Protein AF-A0A453KWH0-F1 (afdb_monomer)

Mean predicted aligned error: 7.03 Å

Foldseek 3Di:
DQVVADVPQGDPQADPVRDGDPNVVVCVVPPPDDDPDPCVCVVDDPPDDDDDDPQPCQDPPHDDDDCVVVDDD

Radius of gyration: 16.16 Å; Cα contacts (8 Å, |Δi|>4): 29; chains: 1; bounding box: 36×36×37 Å

pLDDT: mean 85.8, std 11.88, range [49.84, 97.12]

InterPro domains:
  IPR008380 HAD-superfamily hydrolase, subfamily IG, 5'-nucleotidase [PF05761] (1-63)
  IPR008380 HAD-superfamily hydrolase, subfamily IG, 5'-nucleotidase [PTHR12103] (1-64)
  IPR036412 HAD-like superfamily [SSF56784] (2-64)

Organism: Aegilops tauschii subsp. strangulata (NCBI:txid2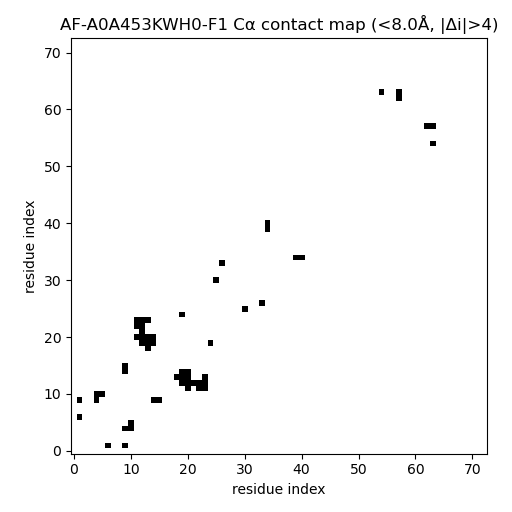00361)

Structure (mmCIF, N/CA/C/O backbone):
data_AF-A0A453KWH0-F1
#
_entry.id   AF-A0A453KWH0-F1
#
loop_
_atom_site.group_PDB
_atom_site.id
_atom_site.type_symbol
_atom_site.label_atom_id
_atom_site.label_alt_id
_atom_site.label_comp_id
_atom_site.label_asym_id
_atom_site.label_entity_id
_atom_site.label_seq_id
_atom_site.pdbx_PDB_ins_code
_atom_site.Cartn_x
_atom_site.Cartn_y
_atom_site.Cartn_z
_atom_site.occupancy
_atom_site.B_iso_or_equiv
_atom_site.auth_seq_id
_atom_site.auth_comp_id
_atom_site.auth_asym_id
_atom_site.auth_atom_id
_atom_site.pdbx_PDB_model_num
ATOM 1 N N . MET A 1 1 ? -17.487 8.989 7.970 1.00 63.00 1 MET A N 1
ATOM 2 C CA . MET A 1 1 ? -16.451 8.203 7.256 1.00 63.00 1 MET A CA 1
ATOM 3 C C . MET A 1 1 ? -16.804 6.728 7.087 1.00 63.00 1 MET A C 1
ATOM 5 O O . MET A 1 1 ? -16.357 6.169 6.100 1.00 63.00 1 MET A O 1
ATOM 9 N N . ARG A 1 2 ? -17.586 6.088 7.977 1.00 65.12 2 ARG A N 1
ATOM 10 C CA . ARG A 1 2 ? -17.964 4.666 7.813 1.00 65.12 2 ARG A CA 1
ATOM 11 C C . ARG A 1 2 ? -18.662 4.356 6.482 1.00 65.12 2 ARG A C 1
ATOM 13 O O . ARG A 1 2 ? -18.395 3.307 5.919 1.00 65.12 2 ARG A O 1
ATOM 20 N N . ASP A 1 3 ? -19.438 5.293 5.943 1.00 77.81 3 ASP A N 1
ATOM 21 C CA . ASP A 1 3 ? -20.197 5.090 4.696 1.00 77.81 3 ASP A CA 1
ATOM 22 C C . ASP A 1 3 ? -19.338 5.112 3.416 1.00 77.81 3 ASP A C 1
ATOM 24 O O . ASP A 1 3 ? -19.839 4.830 2.334 1.00 77.81 3 ASP A O 1
ATOM 28 N N . LEU A 1 4 ? -18.046 5.452 3.520 1.00 84.06 4 LEU A N 1
ATOM 29 C CA . LEU A 1 4 ? -17.109 5.464 2.386 1.00 84.06 4 LEU A CA 1
ATOM 30 C C . LEU A 1 4 ? -16.419 4.112 2.168 1.00 84.06 4 LEU A C 1
ATOM 32 O O . LEU A 1 4 ? -15.711 3.933 1.179 1.00 84.06 4 LEU A O 1
ATOM 36 N N . PHE A 1 5 ? -16.583 3.180 3.106 1.00 87.62 5 PHE A N 1
ATOM 37 C CA . PHE A 1 5 ? -15.897 1.897 3.105 1.00 87.62 5 PHE A CA 1
ATOM 38 C C . PHE A 1 5 ? -16.880 0.744 2.945 1.00 87.62 5 PHE A C 1
ATOM 40 O O . PHE A 1 5 ? -18.096 0.913 3.034 1.00 87.62 5 PHE A O 1
ATOM 47 N N . ASN A 1 6 ? -16.343 -0.452 2.700 1.00 91.44 6 ASN A N 1
ATOM 48 C CA . ASN A 1 6 ? -17.160 -1.651 2.626 1.00 91.44 6 ASN A CA 1
ATOM 49 C C . ASN A 1 6 ? -17.973 -1.808 3.925 1.00 91.44 6 ASN A C 1
ATOM 51 O O . ASN A 1 6 ? -17.413 -1.753 5.017 1.00 91.44 6 ASN A O 1
ATOM 55 N N . SER A 1 7 ? -19.284 -2.018 3.813 1.00 90.69 7 SER A N 1
ATOM 56 C CA . SER A 1 7 ? -20.180 -2.052 4.974 1.00 90.69 7 SER A CA 1
ATOM 57 C C . SER A 1 7 ? -19.954 -3.256 5.892 1.00 90.69 7 SER A C 1
ATOM 59 O O . SER A 1 7 ? -20.267 -3.181 7.078 1.00 90.69 7 SER A O 1
ATOM 61 N N . SER A 1 8 ? -19.413 -4.357 5.366 1.00 90.88 8 SER A N 1
ATOM 62 C CA . SER A 1 8 ? -19.161 -5.589 6.119 1.00 90.88 8 SER A CA 1
ATOM 63 C C . SER A 1 8 ? -17.753 -5.647 6.709 1.00 90.88 8 SER A C 1
ATOM 65 O O . SER A 1 8 ? -17.579 -6.139 7.819 1.00 90.88 8 SER A O 1
ATOM 67 N N . PHE A 1 9 ? -16.751 -5.150 5.979 1.00 89.06 9 PHE A N 1
ATOM 68 C CA . PHE A 1 9 ? -15.333 -5.312 6.326 1.00 89.06 9 PHE A CA 1
ATOM 69 C C . PHE A 1 9 ? -14.615 -3.999 6.656 1.00 89.06 9 PHE A C 1
ATOM 71 O O . PHE A 1 9 ? -13.518 -4.026 7.206 1.00 89.06 9 PHE A O 1
ATOM 78 N N . GLY A 1 10 ? -15.211 -2.848 6.347 1.00 91.56 10 GLY A N 1
ATOM 79 C CA . GLY A 1 10 ? -14.586 -1.547 6.545 1.00 91.56 10 GLY A CA 1
ATOM 80 C C . GLY A 1 10 ? -13.425 -1.290 5.583 1.00 91.56 10 GLY A C 1
ATOM 81 O O . GLY A 1 10 ? -13.488 -1.616 4.395 1.00 91.56 10 GLY A O 1
ATOM 82 N N . ALA A 1 11 ? -12.388 -0.625 6.090 1.00 93.75 11 ALA A N 1
ATOM 83 C CA . ALA A 1 11 ? -11.198 -0.272 5.328 1.00 93.75 11 ALA A CA 1
ATOM 84 C C . ALA A 1 11 ? -10.192 -1.431 5.314 1.00 93.75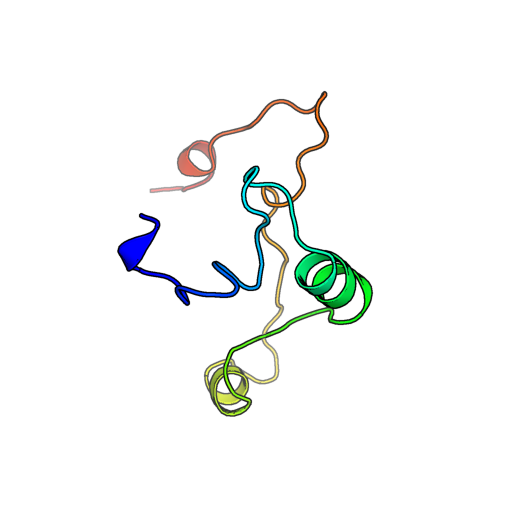 11 ALA A C 1
ATOM 86 O O . ALA A 1 11 ? -9.916 -2.036 6.341 1.00 93.75 11 ALA A O 1
ATOM 87 N N . THR A 1 12 ? -9.564 -1.697 4.168 1.00 95.12 12 THR A N 1
ATOM 88 C CA . THR A 1 12 ? -8.591 -2.798 4.054 1.00 95.12 12 THR A CA 1
ATOM 89 C C . THR A 1 12 ? -7.328 -2.565 4.891 1.00 95.12 12 THR A C 1
ATOM 91 O O . THR A 1 12 ? -6.786 -3.505 5.468 1.00 95.12 12 THR A O 1
ATOM 94 N N . PHE A 1 13 ? -6.848 -1.320 4.978 1.00 95.00 13 PHE A N 1
ATOM 95 C CA . PHE A 1 13 ? -5.580 -0.983 5.641 1.00 95.00 13 PHE A CA 1
ATOM 96 C C . PHE A 1 13 ? -5.717 -0.622 7.128 1.00 95.00 13 PHE A C 1
ATOM 98 O O . PHE A 1 13 ? -4.711 -0.569 7.832 1.00 95.00 13 PHE A O 1
ATOM 105 N N . LEU A 1 14 ? -6.937 -0.394 7.622 1.00 93.25 14 LEU A N 1
ATOM 106 C CA . LEU A 1 14 ? -7.184 0.049 8.994 1.00 93.25 14 LEU A CA 1
ATOM 107 C C . LEU A 1 14 ? -8.240 -0.813 9.675 1.00 93.25 14 LEU A C 1
ATOM 109 O O . LEU A 1 14 ? -9.233 -1.200 9.069 1.00 93.25 14 LEU A O 1
ATOM 113 N N . THR A 1 15 ? -8.047 -1.059 10.963 1.00 92.31 15 THR A N 1
ATOM 114 C CA . THR A 1 15 ? -9.070 -1.633 11.833 1.00 92.31 15 THR A CA 1
ATOM 115 C C . THR A 1 15 ? -10.138 -0.592 12.178 1.00 92.31 15 THR A C 1
ATOM 117 O O . THR A 1 15 ? -9.971 0.614 11.985 1.00 92.31 15 THR A O 1
ATOM 120 N N . ASP A 1 16 ? -11.231 -1.052 12.777 1.00 88.31 16 ASP A N 1
ATOM 121 C CA . ASP A 1 16 ? -12.283 -0.212 13.358 1.00 88.31 16 ASP A CA 1
ATOM 122 C C . ASP A 1 16 ? -11.783 0.750 14.457 1.00 88.31 16 ASP A C 1
ATOM 124 O O . ASP A 1 16 ? -12.410 1.778 14.714 1.00 88.31 16 ASP A O 1
ATOM 128 N N . THR A 1 17 ? -10.637 0.439 15.069 1.00 90.25 17 THR A N 1
ATOM 129 C CA . THR A 1 17 ? -9.932 1.263 16.064 1.00 90.25 17 THR A CA 1
ATOM 130 C C . THR A 1 17 ? -8.903 2.218 15.452 1.00 90.25 17 THR A C 1
ATOM 132 O O . THR A 1 17 ? -8.217 2.929 16.187 1.00 90.25 17 THR A O 1
ATOM 135 N N . GLY A 1 18 ? -8.776 2.248 14.121 1.00 87.69 18 GLY A N 1
ATOM 136 C CA . GLY A 1 18 ? -7.825 3.103 13.406 1.00 87.69 18 GLY A CA 1
ATOM 137 C C . GLY A 1 18 ? -6.370 2.632 13.482 1.00 87.69 18 GLY A C 1
ATOM 138 O O . GLY A 1 18 ? -5.469 3.401 13.154 1.00 87.69 18 GLY A O 1
ATOM 139 N N . LYS A 1 19 ? -6.123 1.391 13.917 1.00 91.19 19 LYS A N 1
ATOM 140 C CA . LYS A 1 19 ? -4.794 0.760 13.880 1.00 91.19 19 LYS A CA 1
ATOM 141 C C . LYS A 1 19 ? -4.568 0.095 12.525 1.00 91.19 19 LYS A C 1
ATOM 143 O O . LYS A 1 19 ? -5.526 -0.202 11.821 1.00 91.19 19 LYS A O 1
ATOM 148 N N . GLU A 1 20 ? -3.314 -0.174 12.172 1.00 92.88 20 GLU A N 1
ATOM 149 C CA . GLU A 1 20 ? -2.998 -0.951 10.969 1.00 92.88 20 GLU A CA 1
ATOM 150 C C . GLU A 1 20 ? -3.638 -2.343 11.037 1.00 92.88 20 GLU A C 1
ATOM 152 O O . GLU A 1 20 ? -3.590 -3.024 12.067 1.00 92.88 20 GLU A O 1
ATOM 157 N N . SER A 1 21 ? -4.255 -2.764 9.934 1.00 96.44 21 SER A N 1
ATOM 158 C CA . SER A 1 21 ? -4.784 -4.120 9.805 1.00 96.44 21 SER A CA 1
ATOM 159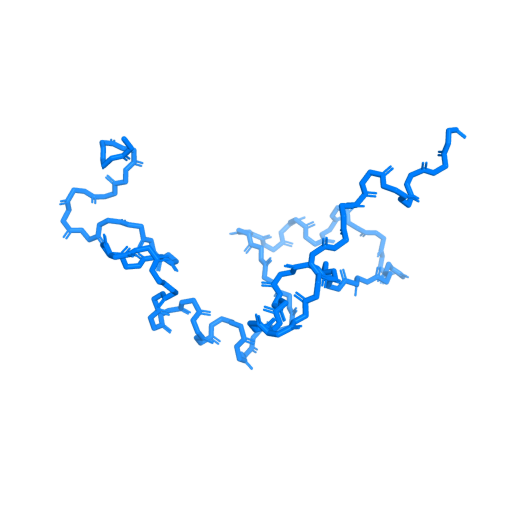 C C . SER A 1 21 ? -3.652 -5.139 9.615 1.00 96.44 21 SER A C 1
ATOM 161 O O . SER A 1 21 ? -2.530 -4.798 9.240 1.00 96.44 21 SER A O 1
ATOM 163 N N . SER A 1 22 ? -3.952 -6.429 9.802 1.00 96.69 22 SER A N 1
ATOM 164 C CA . SER A 1 22 ? -2.991 -7.495 9.477 1.00 96.69 22 SER A CA 1
ATOM 165 C C . SER A 1 22 ? -2.598 -7.477 7.993 1.00 96.69 22 SER A C 1
ATOM 167 O O . SER A 1 22 ? -1.446 -7.740 7.662 1.00 96.69 22 SER A O 1
ATOM 169 N N . PHE A 1 23 ? -3.517 -7.105 7.096 1.00 97.12 23 PHE A N 1
ATOM 170 C CA . PHE A 1 23 ? -3.199 -6.921 5.681 1.00 97.12 23 PHE A CA 1
ATOM 171 C C . PHE A 1 23 ? -2.165 -5.803 5.475 1.00 97.12 23 PHE A C 1
A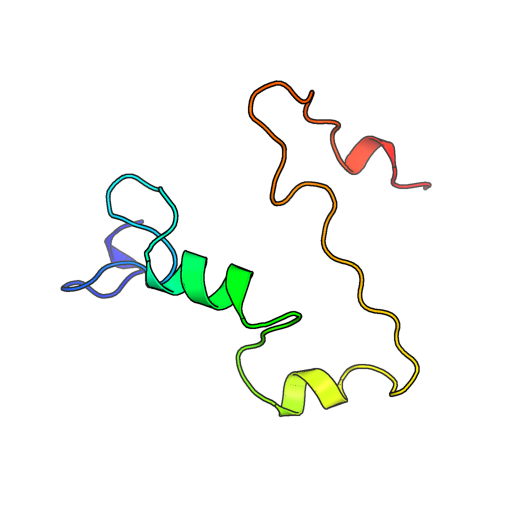TOM 173 O O . PHE A 1 23 ? -1.156 -6.033 4.812 1.00 97.12 23 PHE A O 1
ATOM 180 N N . ALA A 1 24 ? -2.367 -4.631 6.090 1.00 95.69 24 ALA A N 1
ATOM 181 C CA . ALA A 1 24 ? -1.414 -3.521 6.009 1.00 95.69 24 ALA A CA 1
ATOM 182 C C . ALA A 1 24 ? -0.032 -3.915 6.547 1.00 95.69 24 ALA A C 1
ATOM 184 O O . ALA A 1 24 ? 0.976 -3.656 5.893 1.00 95.69 24 ALA A O 1
ATOM 185 N N . TYR A 1 25 ? 0.008 -4.615 7.685 1.00 94.56 25 TYR A N 1
ATOM 186 C CA . TYR A 1 25 ? 1.252 -5.127 8.258 1.00 94.56 25 TYR A CA 1
ATOM 187 C C . TYR A 1 25 ? 2.025 -6.014 7.270 1.00 94.56 25 TYR A C 1
ATOM 189 O O . TYR A 1 25 ? 3.224 -5.816 7.085 1.00 94.56 25 TYR A O 1
ATOM 197 N N . HIS A 1 26 ? 1.352 -6.954 6.597 1.00 97.12 26 HIS A N 1
ATOM 198 C CA . HIS A 1 26 ? 2.005 -7.831 5.621 1.00 97.12 26 HIS A CA 1
ATOM 199 C C . HIS A 1 26 ? 2.502 -7.076 4.386 1.00 97.12 26 HIS A C 1
ATOM 201 O O . HIS A 1 26 ? 3.610 -7.344 3.929 1.00 97.12 26 HIS A O 1
ATOM 207 N N . ILE A 1 27 ? 1.737 -6.111 3.869 1.00 96.06 27 ILE A N 1
ATOM 208 C CA . ILE A 1 27 ? 2.202 -5.268 2.758 1.00 96.06 27 ILE A CA 1
ATOM 209 C C . ILE A 1 27 ? 3.465 -4.503 3.167 1.00 96.06 27 ILE A C 1
ATOM 211 O O . ILE A 1 27 ? 4.456 -4.551 2.447 1.00 96.06 27 ILE A O 1
ATOM 215 N N . HIS A 1 28 ? 3.476 -3.887 4.352 1.00 91.88 28 HIS A N 1
ATOM 216 C CA . HIS A 1 28 ? 4.642 -3.165 4.871 1.00 91.88 28 HIS A CA 1
ATOM 217 C C . HIS A 1 28 ? 5.850 -4.068 5.182 1.00 91.88 28 HIS A C 1
ATOM 219 O O . HIS A 1 28 ? 6.961 -3.562 5.316 1.00 91.8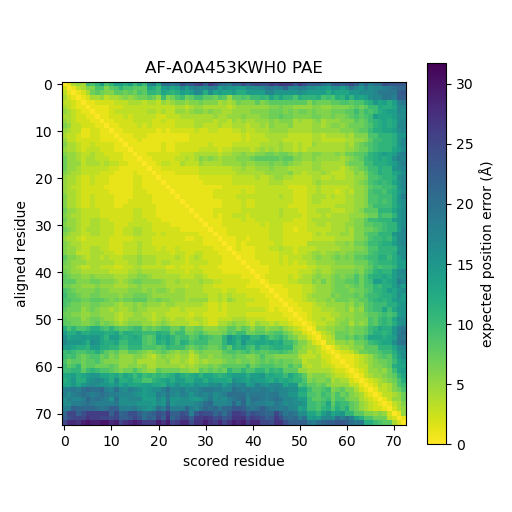8 28 HIS A O 1
ATOM 225 N N . GLN A 1 29 ? 5.651 -5.377 5.365 1.00 94.19 29 GLN A N 1
ATOM 226 C CA . GLN A 1 29 ? 6.734 -6.339 5.603 1.00 94.19 29 GLN A CA 1
ATOM 227 C C . GLN A 1 29 ? 7.303 -6.938 4.317 1.00 94.19 29 GLN A C 1
ATOM 229 O O . GLN A 1 29 ? 8.493 -7.234 4.278 1.00 94.19 29 GLN A O 1
ATOM 234 N N . TYR A 1 30 ? 6.467 -7.160 3.302 1.00 97.00 30 TYR A N 1
ATOM 235 C CA . TYR A 1 30 ? 6.842 -7.974 2.143 1.00 97.00 30 TYR A CA 1
ATOM 236 C C . TYR A 1 30 ? 6.948 -7.209 0.828 1.00 97.00 30 TYR A C 1
ATOM 238 O O . TYR A 1 30 ? 7.543 -7.732 -0.112 1.00 97.00 30 TYR A O 1
ATOM 246 N N . ALA A 1 31 ? 6.368 -6.015 0.727 1.00 95.50 31 ALA A N 1
ATOM 247 C CA . ALA A 1 31 ? 6.447 -5.200 -0.475 1.00 95.50 31 ALA A CA 1
ATOM 248 C C . ALA A 1 31 ? 7.260 -3.936 -0.192 1.00 95.50 31 ALA A C 1
ATOM 250 O O . ALA A 1 31 ? 6.819 -3.073 0.564 1.00 95.50 31 ALA A O 1
ATOM 251 N N . ASP A 1 32 ? 8.410 -3.802 -0.856 1.00 92.19 32 ASP A N 1
ATOM 252 C CA . ASP A 1 32 ? 9.208 -2.572 -0.792 1.00 92.19 32 ASP A CA 1
ATOM 253 C C . ASP A 1 32 ? 8.413 -1.376 -1.337 1.00 92.19 32 ASP A C 1
ATOM 255 O O . ASP A 1 32 ? 8.467 -0.269 -0.802 1.00 92.19 32 ASP A O 1
ATOM 259 N N . ILE A 1 33 ? 7.644 -1.607 -2.408 1.00 92.25 33 ILE A N 1
ATOM 260 C CA . ILE A 1 33 ? 6.765 -0.625 -3.042 1.00 92.25 33 ILE A CA 1
ATOM 261 C C . ILE A 1 33 ? 5.473 -1.330 -3.461 1.00 92.25 33 ILE A C 1
ATOM 263 O O . ILE A 1 33 ? 5.497 -2.450 -3.973 1.00 92.25 33 ILE A O 1
ATOM 267 N N . TYR A 1 34 ? 4.335 -0.662 -3.290 1.00 94.25 34 TYR A N 1
ATOM 268 C CA . TYR A 1 34 ? 3.043 -1.140 -3.769 1.00 94.25 34 TYR A CA 1
ATOM 269 C C . TYR A 1 34 ? 2.256 -0.013 -4.437 1.00 94.25 34 TYR A C 1
ATOM 271 O O . TYR A 1 34 ? 2.408 1.166 -4.122 1.00 94.25 34 TYR A O 1
ATOM 279 N N . THR A 1 35 ? 1.403 -0.384 -5.386 1.00 95.75 35 THR A N 1
ATOM 280 C CA . THR A 1 35 ? 0.530 0.533 -6.121 1.00 95.75 35 THR A CA 1
ATOM 281 C C . THR A 1 35 ? -0.728 -0.210 -6.570 1.00 95.75 35 THR A C 1
ATOM 283 O O . THR A 1 35 ? -0.786 -1.437 -6.493 1.00 95.75 35 THR A O 1
ATOM 286 N N . SER A 1 36 ? -1.755 0.510 -7.022 1.00 96.06 36 SER A N 1
ATOM 287 C CA . SER A 1 36 ? -3.039 -0.104 -7.385 1.00 96.06 36 SER A CA 1
ATOM 288 C C . SER A 1 36 ? -2.972 -0.977 -8.639 1.00 96.06 36 SER A C 1
ATOM 290 O O . SER A 1 36 ? -3.738 -1.935 -8.739 1.00 96.06 36 SER A O 1
ATOM 292 N N . LYS A 1 37 ? -2.091 -0.649 -9.596 1.00 96.44 37 LYS A N 1
ATOM 293 C CA . LYS A 1 37 ? -1.901 -1.387 -10.853 1.00 96.44 37 LYS A CA 1
ATOM 294 C C . LYS A 1 37 ? -0.471 -1.251 -11.378 1.00 96.44 37 LYS A C 1
ATOM 296 O O . LYS A 1 37 ? 0.178 -0.235 -11.138 1.00 96.44 37 LYS A O 1
ATOM 301 N N . LEU A 1 38 ? -0.003 -2.248 -12.128 1.00 94.12 38 LEU A N 1
ATOM 302 C CA . LEU A 1 38 ? 1.370 -2.313 -12.640 1.00 94.12 38 LEU A CA 1
ATOM 303 C C . LEU A 1 38 ? 1.727 -1.114 -13.533 1.00 94.12 38 LEU A C 1
ATOM 305 O O . LEU A 1 38 ? 2.847 -0.613 -13.470 1.00 94.12 38 LEU A O 1
ATOM 309 N N . GLU A 1 39 ? 0.775 -0.610 -14.317 1.00 96.75 39 GLU A N 1
ATOM 310 C CA . GLU A 1 39 ? 0.978 0.502 -15.251 1.00 96.75 39 GLU A CA 1
ATOM 311 C C . GLU A 1 39 ? 1.395 1.796 -14.542 1.00 96.75 39 GLU A C 1
ATOM 313 O O . GLU A 1 39 ? 2.056 2.646 -15.137 1.00 96.75 39 GLU A O 1
ATOM 318 N N . ASN A 1 40 ? 1.084 1.933 -13.250 1.00 95.81 40 ASN A N 1
ATOM 319 C CA . ASN A 1 40 ? 1.517 3.085 -12.466 1.00 95.81 40 ASN A CA 1
ATOM 320 C C . ASN A 1 40 ? 3.050 3.144 -12.349 1.00 95.81 40 ASN A C 1
ATOM 322 O O . ASN A 1 40 ? 3.604 4.238 -12.292 1.00 95.81 40 ASN A O 1
ATOM 326 N N . PHE A 1 41 ? 3.751 2.004 -12.378 1.00 92.12 41 PHE A N 1
ATOM 327 C CA . PHE A 1 41 ? 5.218 1.990 -12.403 1.00 92.12 41 PHE A CA 1
ATOM 328 C C . PHE A 1 41 ? 5.787 2.524 -13.719 1.00 92.12 41 PHE A C 1
ATOM 330 O O . PHE A 1 41 ? 6.846 3.139 -13.714 1.00 92.12 41 PHE A O 1
ATOM 337 N N . LEU A 1 42 ? 5.058 2.371 -14.829 1.00 93.69 42 LEU A N 1
ATOM 338 C CA . LEU A 1 42 ? 5.468 2.889 -16.140 1.00 93.69 42 LEU A CA 1
ATOM 339 C C . LEU A 1 42 ? 5.388 4.419 -16.222 1.00 93.69 42 LEU A C 1
ATOM 341 O O . LEU A 1 42 ? 5.900 5.011 -17.168 1.00 93.69 42 LEU A O 1
ATOM 345 N N . SER A 1 43 ? 4.747 5.062 -15.241 1.00 94.44 43 SER A N 1
ATOM 346 C CA . SER A 1 43 ? 4.711 6.525 -15.129 1.00 94.44 43 SER A CA 1
ATOM 347 C C . SER A 1 43 ? 6.013 7.106 -14.563 1.00 94.44 43 SER A C 1
ATOM 349 O O . SER A 1 43 ? 6.207 8.319 -14.606 1.00 94.44 43 SER A O 1
ATOM 351 N N . TYR A 1 44 ? 6.902 6.258 -14.038 1.00 94.12 44 TYR A N 1
ATOM 352 C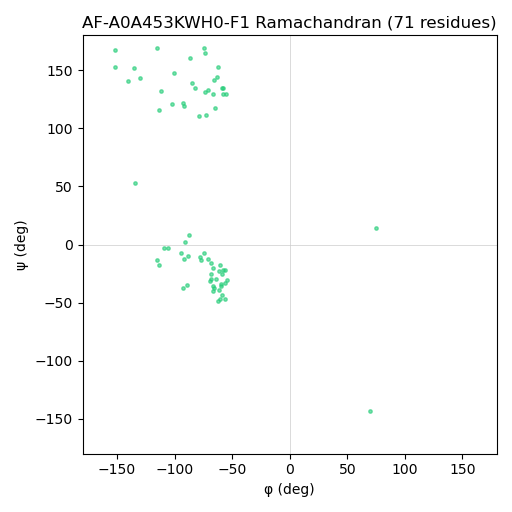 CA . TYR A 1 44 ? 8.222 6.641 -13.551 1.00 94.12 44 TYR A CA 1
ATOM 353 C C . TYR A 1 44 ? 9.288 6.296 -14.594 1.00 94.12 44 TYR A C 1
ATOM 355 O O . TYR A 1 44 ? 9.175 5.305 -15.316 1.00 94.12 44 TYR A O 1
ATOM 363 N N . ALA A 1 45 ? 10.353 7.099 -14.665 1.00 95.00 45 ALA A N 1
ATOM 364 C CA . ALA A 1 45 ? 11.512 6.731 -15.473 1.00 95.00 45 ALA A CA 1
ATOM 365 C C . ALA A 1 45 ? 12.145 5.444 -14.903 1.00 95.00 45 ALA A C 1
ATOM 367 O O . ALA A 1 45 ? 12.195 5.317 -13.677 1.00 95.00 45 ALA A O 1
ATOM 368 N N . PRO A 1 46 ? 12.680 4.531 -15.735 1.00 93.19 46 PRO A N 1
ATOM 369 C CA . PRO A 1 46 ? 13.329 3.302 -15.260 1.00 93.19 46 PRO A CA 1
ATOM 370 C C . PRO A 1 46 ? 14.449 3.540 -14.236 1.00 93.19 46 PRO A C 1
ATOM 372 O O . PRO A 1 46 ? 14.647 2.734 -13.337 1.00 93.19 46 PRO A O 1
ATOM 375 N N . GLU A 1 47 ? 15.121 4.687 -14.338 1.00 95.56 47 GLU A N 1
ATOM 376 C CA . GLU A 1 47 ? 16.222 5.102 -13.463 1.00 95.56 47 GLU A CA 1
ATOM 377 C C . GLU A 1 47 ? 15.749 5.840 -12.197 1.00 95.56 47 GLU A C 1
ATOM 379 O O . GLU A 1 47 ? 16.555 6.449 -11.495 1.00 95.56 47 GLU A O 1
ATOM 384 N N . SER A 1 48 ? 14.439 5.883 -11.927 1.00 93.69 48 SER A N 1
ATOM 385 C CA . SER A 1 48 ? 13.886 6.658 -10.810 1.00 93.69 48 SER A CA 1
ATOM 386 C C . SER A 1 48 ? 14.236 6.024 -9.470 1.00 93.69 48 SER A C 1
ATOM 388 O O . SER A 1 48 ? 14.018 4.834 -9.253 1.00 93.69 48 SER A O 1
ATOM 390 N N . TRP A 1 49 ? 14.695 6.847 -8.530 1.00 94.00 49 TRP A N 1
ATOM 391 C CA . TRP A 1 49 ? 14.945 6.430 -7.154 1.00 94.00 49 TRP A CA 1
ATOM 392 C C . TRP A 1 49 ? 13.702 6.706 -6.313 1.00 94.00 49 TRP A C 1
ATOM 394 O O . TRP A 1 49 ? 13.234 7.842 -6.230 1.00 94.00 49 TRP A O 1
ATOM 404 N N . LEU A 1 50 ? 13.151 5.661 -5.701 1.00 90.62 50 LEU A N 1
ATOM 405 C CA . LEU A 1 50 ? 11.949 5.754 -4.879 1.00 90.62 50 LEU A CA 1
ATOM 406 C C . LEU A 1 50 ? 12.347 5.735 -3.404 1.00 90.62 50 LEU A C 1
ATOM 408 O O . LEU A 1 50 ? 12.979 4.793 -2.929 1.00 90.62 50 LEU A O 1
ATOM 412 N N . HIS A 1 51 ? 11.988 6.796 -2.684 1.00 88.88 51 HIS A N 1
ATOM 413 C CA . HIS A 1 51 ? 12.308 6.959 -1.269 1.00 88.88 51 HIS A CA 1
ATOM 414 C C . HIS A 1 51 ? 11.034 6.874 -0.425 1.00 88.88 51 HIS A C 1
ATOM 416 O O . HIS A 1 51 ? 10.049 7.544 -0.755 1.00 88.88 51 HIS A O 1
ATOM 422 N N . PRO A 1 52 ? 11.026 6.088 0.667 1.00 84.12 52 PRO A N 1
ATOM 423 C CA . PRO A 1 52 ? 9.890 6.062 1.568 1.00 84.12 52 PRO A CA 1
ATOM 424 C C . PRO A 1 52 ? 9.746 7.426 2.264 1.00 84.12 52 PRO A C 1
ATOM 426 O O . PRO A 1 52 ? 10.750 8.038 2.640 1.00 84.12 52 PRO A O 1
ATOM 429 N N . PRO A 1 53 ? 8.514 7.912 2.471 1.00 80.06 53 PRO A N 1
ATOM 430 C CA . PRO A 1 53 ? 8.285 9.109 3.267 1.00 80.06 53 PRO A CA 1
ATOM 431 C C . PRO A 1 53 ? 8.834 8.960 4.692 1.00 80.06 53 PRO A C 1
ATOM 433 O O . PRO A 1 53 ? 8.627 7.947 5.362 1.00 80.06 53 PRO A O 1
ATOM 436 N N . HIS A 1 54 ? 9.530 9.995 5.161 1.00 71.19 54 HIS A N 1
ATOM 437 C CA . HIS A 1 54 ? 10.236 10.005 6.447 1.00 71.19 54 HIS A CA 1
ATOM 438 C C . HIS A 1 54 ? 9.293 9.986 7.664 1.00 71.19 54 HIS A C 1
AT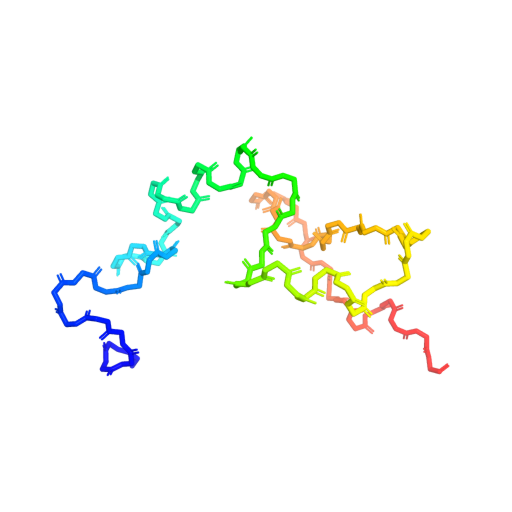OM 440 O O . HIS A 1 54 ? 9.719 9.716 8.787 1.00 71.19 54 HIS A O 1
ATOM 446 N N . ASP A 1 55 ? 8.013 10.281 7.456 1.00 70.31 55 ASP A N 1
ATOM 447 C CA . ASP A 1 55 ? 7.000 10.519 8.478 1.00 70.31 55 ASP A CA 1
ATOM 448 C C . ASP A 1 55 ? 5.989 9.371 8.655 1.00 70.31 55 ASP A C 1
ATO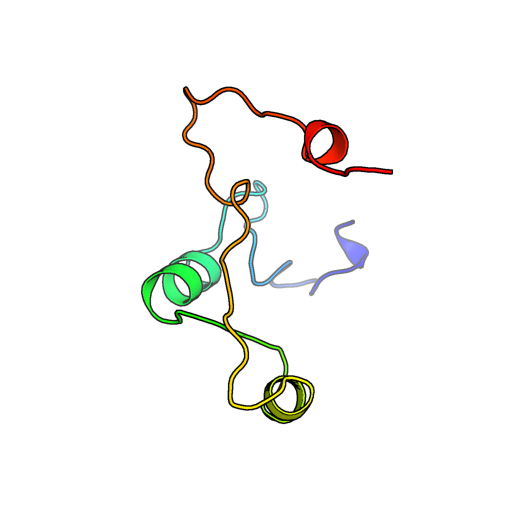M 450 O O . ASP A 1 55 ? 5.164 9.420 9.569 1.00 70.31 55 ASP A O 1
ATOM 454 N N . ILE A 1 56 ? 6.076 8.303 7.853 1.00 67.31 56 ILE A N 1
ATOM 455 C CA . ILE A 1 56 ? 5.132 7.170 7.909 1.00 67.31 56 ILE A CA 1
ATOM 456 C C . ILE A 1 56 ? 5.240 6.376 9.214 1.00 67.31 56 ILE A C 1
ATOM 458 O O . ILE A 1 56 ? 4.233 5.892 9.729 1.00 67.31 56 ILE A O 1
ATOM 462 N N . LYS A 1 57 ? 6.448 6.229 9.771 1.00 70.44 57 LYS A N 1
ATOM 463 C CA . LYS A 1 57 ? 6.689 5.355 10.930 1.00 70.44 57 LYS A CA 1
ATOM 464 C C . LYS A 1 57 ? 7.542 6.031 11.992 1.00 70.44 57 LYS A C 1
ATOM 466 O O . LYS A 1 57 ? 8.566 5.520 12.437 1.00 70.44 57 LYS A O 1
ATOM 471 N N . ILE A 1 58 ? 7.090 7.213 12.392 1.00 78.12 58 ILE A N 1
ATOM 472 C CA . ILE A 1 58 ? 7.657 7.954 13.516 1.00 78.12 58 ILE A CA 1
ATOM 473 C C . ILE A 1 58 ? 7.407 7.136 14.786 1.00 78.12 58 ILE A C 1
ATOM 475 O O . ILE A 1 58 ? 6.259 6.871 15.151 1.00 78.12 58 ILE A O 1
ATOM 479 N N . MET A 1 59 ? 8.483 6.711 15.450 1.00 82.75 59 MET A N 1
ATOM 480 C CA . MET A 1 59 ? 8.361 5.992 16.716 1.00 82.75 59 MET A CA 1
ATOM 481 C C . MET A 1 59 ? 7.704 6.900 17.767 1.00 82.75 59 MET A C 1
ATOM 483 O O . MET A 1 59 ? 7.873 8.116 17.705 1.00 82.75 59 MET A O 1
ATOM 487 N N . PRO A 1 60 ? 6.996 6.352 18.773 1.00 83.38 60 PRO A N 1
ATOM 488 C CA . PRO A 1 60 ? 6.222 7.162 19.721 1.00 83.38 60 PRO A CA 1
ATOM 489 C C . PRO A 1 60 ? 7.014 8.247 20.469 1.00 83.38 60 PRO A C 1
ATOM 491 O O . PRO A 1 60 ? 6.425 9.201 20.962 1.00 83.38 60 PRO A O 1
ATOM 494 N N . HIS A 1 61 ? 8.337 8.096 20.567 1.00 86.62 61 HIS A N 1
ATOM 495 C CA . HIS A 1 61 ? 9.236 9.040 21.231 1.00 86.62 61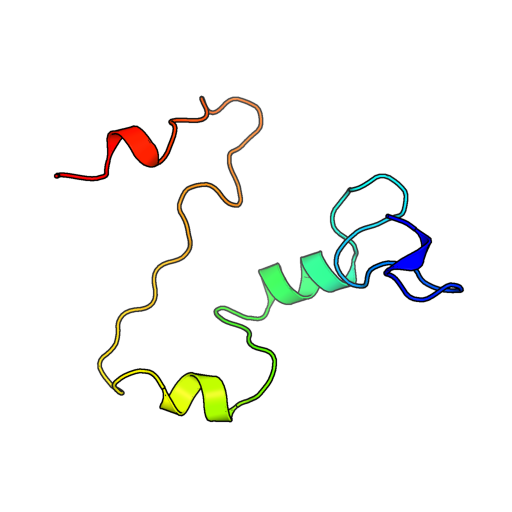 HIS A CA 1
ATOM 496 C C . HIS A 1 61 ? 9.877 10.064 20.280 1.00 86.62 61 HIS A C 1
ATOM 498 O O . HIS A 1 61 ? 10.549 10.986 20.740 1.00 86.62 61 HIS A O 1
ATOM 504 N N . ASN A 1 62 ? 9.702 9.923 18.968 1.00 83.94 62 ASN A N 1
ATOM 505 C CA . ASN A 1 62 ? 10.265 10.846 17.994 1.00 83.94 62 ASN A CA 1
ATOM 506 C C . ASN A 1 62 ? 9.373 12.085 17.860 1.00 83.94 62 ASN A C 1
ATOM 508 O O . ASN A 1 62 ? 8.152 11.990 17.721 1.00 83.94 62 ASN A O 1
ATOM 512 N N . ALA A 1 63 ? 9.997 13.264 17.850 1.00 78.38 63 ALA A N 1
ATOM 513 C CA . ALA A 1 63 ? 9.306 14.509 17.551 1.00 78.38 63 ALA A CA 1
ATOM 514 C C . ALA A 1 63 ? 8.834 14.513 16.087 1.00 78.38 63 ALA A C 1
ATOM 516 O O . ALA A 1 63 ? 9.620 14.266 15.172 1.00 78.38 63 ALA A O 1
ATOM 517 N N . LYS A 1 64 ? 7.552 14.821 15.858 1.00 74.25 64 LYS A N 1
ATOM 518 C CA . LYS A 1 64 ? 7.033 15.057 14.506 1.00 74.25 64 LYS A CA 1
ATOM 519 C C . LYS A 1 64 ? 7.545 16.407 14.018 1.00 74.25 64 LYS A C 1
ATOM 521 O O . LYS A 1 64 ? 7.134 17.437 14.544 1.00 74.25 64 LYS A O 1
ATOM 526 N N . VAL A 1 65 ? 8.425 16.402 13.022 1.00 72.94 65 VAL A N 1
ATOM 527 C CA . VAL A 1 65 ? 8.864 17.630 12.350 1.00 72.94 65 VAL A CA 1
ATOM 528 C C . VAL A 1 65 ? 7.949 17.858 11.144 1.00 72.94 65 VAL A C 1
ATOM 530 O O . VAL A 1 65 ? 7.889 16.987 10.276 1.00 72.94 65 VAL A O 1
ATOM 533 N N . PRO A 1 66 ? 7.200 18.974 11.074 1.00 68.00 66 PRO A N 1
ATOM 534 C CA . PRO A 1 66 ? 6.341 19.262 9.931 1.00 68.00 66 PRO A CA 1
ATOM 535 C C . PRO A 1 66 ? 7.139 19.307 8.625 1.00 68.00 66 PRO A C 1
ATOM 537 O O . PRO A 1 66 ? 8.121 20.042 8.527 1.00 68.00 66 PRO A O 1
ATOM 540 N N . ALA A 1 67 ? 6.686 18.579 7.601 1.00 63.88 67 ALA A N 1
ATOM 541 C CA . ALA A 1 67 ? 7.328 18.563 6.283 1.00 63.88 67 ALA A CA 1
ATOM 542 C C . ALA A 1 67 ? 7.407 19.962 5.634 1.00 63.88 67 ALA A C 1
ATOM 544 O O . ALA A 1 67 ? 8.322 20.236 4.862 1.00 63.88 67 ALA A O 1
ATOM 545 N N . SER A 1 68 ? 6.503 20.877 6.008 1.00 66.94 68 SER A N 1
ATOM 546 C CA . SER A 1 68 ? 6.508 22.284 5.583 1.00 66.94 68 SER A CA 1
ATOM 547 C C . SER A 1 68 ? 7.765 23.057 5.993 1.00 66.94 68 SER A C 1
ATOM 549 O O . SER A 1 68 ? 8.028 24.115 5.437 1.00 66.94 68 SER A O 1
ATOM 551 N N . LEU A 1 69 ? 8.541 22.559 6.962 1.00 65.56 69 LEU A N 1
ATOM 552 C CA . LEU A 1 69 ? 9.823 23.157 7.347 1.00 65.56 69 LEU A CA 1
ATOM 553 C C . LEU A 1 69 ? 10.958 22.825 6.365 1.00 65.56 69 LEU A C 1
ATOM 555 O O . LEU A 1 69 ? 12.006 23.461 6.427 1.00 65.56 69 LEU A O 1
ATOM 559 N N . PHE A 1 70 ? 10.759 21.849 5.472 1.00 66.56 70 PHE A N 1
ATOM 560 C CA . PHE A 1 70 ? 11.763 21.398 4.505 1.00 66.56 70 PHE A CA 1
ATOM 561 C C . PHE A 1 70 ? 11.442 21.788 3.056 1.00 66.56 70 PHE A C 1
ATOM 563 O O . PHE A 1 70 ? 12.251 21.514 2.172 1.00 66.56 70 PHE A O 1
ATOM 570 N N . SER A 1 71 ? 10.299 22.432 2.782 1.00 58.91 71 SER A N 1
ATOM 571 C CA . SER A 1 71 ? 10.051 22.991 1.450 1.00 58.91 71 SER A CA 1
ATOM 572 C C . SER A 1 71 ? 10.804 24.314 1.305 1.00 58.91 71 SER A C 1
ATOM 574 O O . SER A 1 71 ? 10.452 25.302 1.949 1.00 58.91 71 SER A O 1
ATOM 576 N N . THR A 1 72 ? 11.833 24.346 0.464 1.00 57.94 72 THR A N 1
ATOM 577 C CA . THR A 1 72 ? 12.410 25.602 -0.026 1.00 57.94 72 THR A CA 1
ATOM 578 C C . THR A 1 72 ? 11.462 26.233 -1.045 1.00 57.94 72 THR A C 1
ATOM 580 O O . THR A 1 72 ? 10.989 25.526 -1.937 1.00 57.94 72 THR A O 1
ATOM 583 N N . SER A 1 73 ? 11.178 27.529 -0.870 1.00 49.84 73 SER A N 1
ATOM 584 C CA . SER A 1 73 ? 10.406 28.378 -1.791 1.00 49.84 73 SER A CA 1
ATOM 585 C C . SER A 1 73 ? 10.948 28.391 -3.215 1.00 49.84 73 SER A C 1
ATOM 587 O O . SER A 1 73 ? 12.185 28.278 -3.371 1.00 49.84 73 SER A O 1
#

Solvent-accessible surface area (backbone atoms only — not comparable to full-atom values): 5143 Å² total; per-residue (Å²): 117,71,87,81,36,48,90,90,75,46,47,76,53,33,40,101,85,71,42,76,19,75,62,37,51,49,45,73,71,73,42,98,72,87,74,98,51,75,69,64,61,70,77,47,62,92,86,61,84,85,75,81,71,88,72,81,76,64,52,96,87,54,82,87,74,64,70,77,78,71,62,80,131

Sequence (73 aa):
MRDLFNSSFGATFLTDTGKESSFAYHIHQYADIYTSKLENFLSYAPESWLHPPHDIKIMPHNAKVPASLFSTS

Secondary structure (DSSP, 8-state):
-GGGSBTTTB-SSB-TTSSBPHHHHHHHHH-SS--SSGGGGGGS-TTPPP---TTTT--TTS----GGGS---